Protein AF-A0A0F9QM91-F1 (afdb_monomer_lite)

Organism: NCBI:txid412755

Secondary structure (DSSP, 8-state):
-EEEEEEEEEETTEEEEEEE-TTS-EEEEEEEGGGSTTS-TT-EEEEEHHHHHTSEE-S--HHHHH-TT----HHHHHHHHHHTT--SHHHHHH-HHHHHHHHHHHHHHHHHHHHHHHHH--

Foldseek 3Di:
DWFKWAFADDDDQWTWIWGADPVRDIFIWIFGCVQVVPDDHGDIDIGDPVRRVPTDGDDDPVCVQLDVPPDDDPVLLQVLCVVLVHDDPVSCVVCVVSSVVSVVVSCVSVVVSVVVVVVVPD

pLDDT: mean 91.79, std 7.78, range [46.12, 98.25]

Radius of gyration: 20.39 Å; chains: 1; bounding box: 38×35×52 Å

Structure (mmCIF, N/CA/C/O backbone):
data_AF-A0A0F9QM91-F1
#
_entry.id   AF-A0A0F9QM91-F1
#
loop_
_atom_site.group_PDB
_atom_site.id
_atom_site.type_symbol
_atom_site.label_atom_id
_atom_site.label_alt_id
_atom_site.label_comp_id
_atom_site.label_asym_id
_atom_site.label_entity_id
_atom_site.label_seq_id
_atom_site.pdbx_PDB_ins_code
_atom_site.Cartn_x
_atom_site.Cartn_y
_atom_site.Cartn_z
_atom_site.occupancy
_atom_site.B_iso_or_equiv
_atom_site.auth_seq_id
_atom_site.auth_comp_id
_atom_site.auth_asym_id
_atom_site.auth_atom_id
_atom_site.pdbx_PDB_model_num
ATOM 1 N N . MET A 1 1 ? -0.353 13.175 19.615 1.00 91.38 1 MET A N 1
ATOM 2 C CA . MET A 1 1 ? -0.675 13.671 18.260 1.00 91.38 1 MET A CA 1
ATOM 3 C C . MET A 1 1 ? -2.033 13.124 17.830 1.00 91.38 1 MET A C 1
ATOM 5 O O . MET A 1 1 ? -2.415 12.069 18.335 1.00 91.38 1 MET A O 1
ATOM 9 N N . LEU A 1 2 ? -2.775 13.844 16.983 1.00 95.62 2 LEU A N 1
ATOM 10 C CA . LEU A 1 2 ? -3.988 13.334 16.330 1.00 95.62 2 LEU A CA 1
ATOM 11 C C . LEU A 1 2 ? -3.634 12.897 14.906 1.00 95.62 2 LEU A C 1
ATOM 13 O O . LEU A 1 2 ? -2.880 13.596 14.237 1.00 95.62 2 LEU A O 1
ATOM 17 N N . ILE A 1 3 ? -4.163 11.757 14.478 1.00 96.81 3 ILE A N 1
ATOM 18 C CA . ILE A 1 3 ? -3.921 11.136 13.174 1.00 96.81 3 ILE A CA 1
ATOM 19 C C . ILE A 1 3 ? -5.278 10.909 12.512 1.00 96.81 3 ILE A C 1
ATOM 21 O O . ILE A 1 3 ? -6.209 10.415 13.153 1.00 96.81 3 ILE A O 1
ATOM 25 N N . GLU A 1 4 ? -5.398 11.290 11.243 1.00 97.44 4 GLU A N 1
ATOM 26 C CA . GLU A 1 4 ? -6.586 10.995 10.448 1.00 97.44 4 GLU A CA 1
ATOM 27 C C . GLU A 1 4 ? -6.599 9.515 10.056 1.00 97.44 4 GLU A C 1
ATOM 29 O O . GLU A 1 4 ? -5.668 9.011 9.428 1.00 97.44 4 GLU A O 1
ATOM 34 N N . VAL A 1 5 ? -7.670 8.821 10.433 1.00 97.81 5 VAL A N 1
ATOM 35 C CA . VAL A 1 5 ? -7.934 7.432 10.060 1.00 97.81 5 VAL A CA 1
ATOM 36 C C . VAL A 1 5 ? -9.163 7.348 9.176 1.00 97.81 5 VAL A C 1
ATOM 38 O O . VAL A 1 5 ? -10.102 8.117 9.357 1.00 97.81 5 VAL A O 1
ATOM 41 N N . LYS A 1 6 ? -9.198 6.365 8.279 1.00 98.25 6 LYS A N 1
ATOM 42 C CA . LYS A 1 6 ? -10.377 5.960 7.511 1.00 98.25 6 LYS A CA 1
ATOM 43 C C . LYS A 1 6 ? -10.930 4.648 8.055 1.00 98.25 6 LYS A C 1
ATOM 45 O O . LYS A 1 6 ? -10.176 3.689 8.219 1.00 98.25 6 LYS A O 1
ATOM 50 N N . LEU A 1 7 ? -12.238 4.582 8.293 1.00 98.25 7 LEU A N 1
ATOM 51 C CA . LEU A 1 7 ? -12.909 3.353 8.723 1.00 98.25 7 LEU A CA 1
ATOM 52 C C . LEU A 1 7 ? -13.115 2.408 7.531 1.00 98.25 7 LEU A C 1
ATOM 54 O O . LEU A 1 7 ? -13.771 2.773 6.556 1.00 98.25 7 LEU A O 1
ATOM 58 N N . LEU A 1 8 ? -12.567 1.193 7.605 1.00 97.62 8 LEU A N 1
ATOM 59 C CA . LEU A 1 8 ? -12.665 0.180 6.548 1.00 97.62 8 LEU A CA 1
ATOM 60 C C . LEU A 1 8 ? -13.796 -0.819 6.785 1.00 97.62 8 LEU A C 1
ATOM 62 O O . LEU A 1 8 ? -14.479 -1.203 5.840 1.00 97.62 8 LEU A O 1
ATOM 66 N N . SER A 1 9 ? -13.991 -1.252 8.027 1.00 97.62 9 SER A N 1
ATOM 67 C CA . SER A 1 9 ? -15.074 -2.162 8.399 1.00 97.62 9 SER A CA 1
ATOM 68 C C . SER A 1 9 ? -15.275 -2.186 9.912 1.00 97.62 9 SER A C 1
ATOM 70 O O . SER A 1 9 ? -14.422 -1.746 10.687 1.00 97.62 9 SER A O 1
ATOM 72 N N . VAL A 1 10 ? -16.424 -2.706 10.338 1.00 96.94 10 VAL A N 1
ATOM 73 C CA . VAL A 1 10 ? -16.776 -2.901 11.746 1.00 96.94 10 VAL A CA 1
ATOM 74 C C . VAL A 1 10 ? -17.261 -4.331 11.930 1.00 96.94 10 VAL A C 1
ATOM 76 O O . VAL A 1 10 ? -18.105 -4.802 11.169 1.00 96.94 10 VAL A O 1
ATOM 79 N N . GLN A 1 11 ? -16.764 -5.006 12.965 1.00 95.88 11 GLN A N 1
ATOM 80 C CA . GLN A 1 11 ? -17.217 -6.336 13.356 1.00 95.88 11 GLN A CA 1
ATOM 81 C C . GLN A 1 11 ? -17.368 -6.399 14.879 1.00 95.88 11 GLN A C 1
ATOM 83 O O . GLN A 1 11 ? -16.393 -6.430 15.631 1.00 95.88 11 GLN A O 1
ATOM 88 N N . GLY 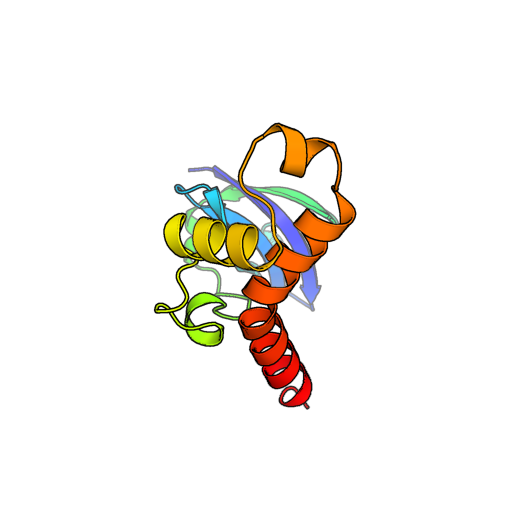A 1 12 ? -18.616 -6.393 15.352 1.00 95.19 12 GLY A N 1
ATOM 89 C CA . GLY A 1 12 ? -18.914 -6.344 16.784 1.00 95.19 12 GLY A CA 1
ATOM 90 C C . GLY A 1 12 ? -18.365 -5.070 17.436 1.00 95.19 12 GLY A C 1
ATOM 91 O O . GLY A 1 12 ? -18.775 -3.969 17.089 1.00 95.19 12 GLY A O 1
ATOM 92 N N . GLN A 1 13 ? -17.448 -5.228 18.396 1.00 96.25 13 GLN A N 1
ATOM 93 C CA . GLN A 1 13 ? -16.809 -4.118 19.124 1.00 96.25 13 GLN A CA 1
ATOM 94 C C . GLN A 1 13 ? -15.458 -3.685 18.530 1.00 96.25 13 GLN A C 1
ATOM 96 O O . GLN A 1 13 ? -14.789 -2.807 19.084 1.00 96.25 13 GLN A O 1
ATOM 101 N N . ALA A 1 14 ? -15.054 -4.292 17.415 1.00 97.38 14 ALA A N 1
ATOM 102 C CA . ALA A 1 14 ? -13.823 -3.985 16.708 1.00 97.38 14 ALA A CA 1
ATOM 103 C C . ALA A 1 14 ? -14.112 -3.171 15.441 1.00 97.38 14 ALA A C 1
ATOM 105 O O . ALA A 1 14 ? -15.089 -3.415 14.731 1.00 97.38 14 ALA A O 1
ATOM 106 N N . ALA A 1 15 ? -13.233 -2.219 15.154 1.00 98.06 15 ALA A N 1
ATOM 107 C CA . ALA A 1 15 ? -13.220 -1.430 13.936 1.00 98.06 15 ALA A CA 1
ATOM 108 C C . ALA A 1 15 ? -11.852 -1.570 13.268 1.00 98.06 15 ALA A C 1
ATOM 110 O O . ALA A 1 15 ? -10.821 -1.398 13.921 1.00 98.06 15 ALA A O 1
ATOM 111 N N . ILE A 1 16 ? -11.849 -1.868 11.973 1.00 98.06 16 ILE A N 1
ATOM 112 C CA . ILE A 1 16 ? -10.637 -1.890 11.160 1.00 98.06 16 ILE A CA 1
ATOM 113 C C . ILE A 1 16 ? -10.481 -0.509 10.544 1.00 98.06 16 ILE A C 1
ATOM 115 O O . ILE A 1 16 ? -11.372 -0.027 9.844 1.00 98.06 16 ILE A O 1
ATOM 119 N N . VAL A 1 17 ? -9.344 0.125 10.795 1.00 98.06 17 VAL A N 1
ATOM 120 C CA . VAL A 1 17 ? -9.026 1.452 10.277 1.00 98.06 17 VAL A CA 1
ATOM 121 C C . VAL A 1 17 ? -7.734 1.429 9.476 1.00 98.06 17 VAL A C 1
ATOM 123 O O . VAL A 1 17 ? -6.857 0.603 9.721 1.00 98.06 17 VAL A O 1
AT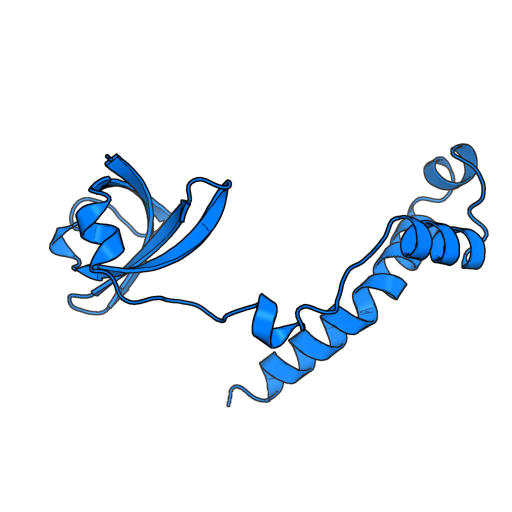OM 126 N N . THR A 1 18 ? -7.604 2.371 8.547 1.00 97.69 18 THR A N 1
ATOM 127 C CA . THR A 1 18 ? -6.344 2.650 7.855 1.00 97.69 18 THR A CA 1
ATOM 128 C C . THR A 1 18 ? -5.933 4.104 8.018 1.00 97.69 18 THR A C 1
ATOM 130 O O . THR A 1 18 ? -6.786 4.982 8.140 1.00 97.69 18 THR A O 1
ATOM 133 N N . PHE A 1 19 ? -4.633 4.362 8.046 1.00 96.88 19 PHE A N 1
ATOM 134 C CA . PHE A 1 19 ? -4.044 5.696 8.153 1.00 96.88 19 PHE A CA 1
ATOM 135 C C . PHE A 1 19 ? -2.665 5.703 7.506 1.00 96.88 19 PHE A C 1
ATOM 137 O O . PHE A 1 19 ? -2.122 4.645 7.198 1.00 96.88 19 PHE A O 1
ATOM 144 N N . ARG A 1 20 ? -2.106 6.897 7.308 1.00 95.31 20 ARG A N 1
ATOM 145 C CA . ARG A 1 20 ? -0.710 7.063 6.905 1.00 95.31 20 ARG A CA 1
ATOM 146 C C . ARG A 1 20 ? 0.165 7.244 8.137 1.00 95.31 20 ARG A C 1
ATOM 148 O O . ARG A 1 20 ? -0.195 8.023 9.021 1.00 95.31 20 ARG A O 1
ATOM 155 N N . ASP A 1 21 ? 1.287 6.546 8.189 1.00 90.62 21 ASP A N 1
ATOM 156 C CA . ASP A 1 21 ? 2.321 6.810 9.186 1.00 90.62 21 ASP A CA 1
ATOM 157 C C . ASP A 1 21 ? 3.121 8.087 8.859 1.00 90.62 21 ASP A C 1
ATOM 159 O O . ASP A 1 21 ? 2.788 8.846 7.943 1.00 90.62 21 ASP A O 1
ATOM 163 N N . GLY A 1 22 ? 4.166 8.352 9.649 1.00 87.25 22 GLY A N 1
ATOM 164 C CA . GLY A 1 22 ? 5.033 9.519 9.472 1.00 87.25 22 GLY A CA 1
ATOM 165 C C . GLY A 1 22 ? 5.813 9.535 8.153 1.00 87.25 22 GLY A C 1
ATOM 166 O O . GLY A 1 22 ? 6.276 10.599 7.751 1.00 87.25 22 GLY A O 1
ATOM 167 N N . GLU A 1 23 ? 5.921 8.394 7.469 1.00 88.88 23 GLU A N 1
ATOM 168 C CA . GLU A 1 23 ? 6.600 8.240 6.177 1.00 88.88 23 GLU A CA 1
ATOM 169 C C . GLU A 1 23 ? 5.607 8.255 5.002 1.00 88.88 23 GLU A C 1
ATOM 171 O O . GLU A 1 23 ? 5.993 8.249 3.834 1.00 88.88 23 GLU A O 1
ATOM 176 N N . GLY A 1 24 ? 4.306 8.343 5.297 1.00 88.50 24 GLY A N 1
ATOM 177 C CA . GLY A 1 24 ? 3.243 8.380 4.303 1.00 88.50 24 GLY A CA 1
ATOM 178 C C . GLY A 1 24 ? 2.780 7.002 3.829 1.00 88.50 24 GLY A C 1
ATOM 179 O O . GLY A 1 24 ? 1.922 6.954 2.934 1.00 88.50 24 GLY A O 1
ATOM 180 N N . ILE A 1 25 ? 3.297 5.921 4.426 1.00 88.38 25 ILE A N 1
ATOM 181 C CA . ILE A 1 25 ? 2.931 4.533 4.132 1.00 88.38 25 ILE A CA 1
ATOM 182 C C . ILE A 1 25 ? 1.591 4.224 4.800 1.00 88.38 25 ILE A C 1
ATOM 184 O O . ILE A 1 25 ? 1.313 4.645 5.925 1.00 88.38 25 ILE A O 1
ATOM 188 N N . PHE A 1 26 ? 0.718 3.519 4.080 1.00 92.75 26 PHE A N 1
ATOM 189 C CA . PHE A 1 26 ? -0.577 3.122 4.618 1.00 92.75 26 PHE A CA 1
ATOM 190 C C . PHE A 1 26 ? -0.439 1.933 5.563 1.00 92.75 26 PHE A C 1
ATOM 192 O O . PHE A 1 26 ? 0.058 0.879 5.184 1.00 92.75 26 PHE A O 1
ATOM 199 N N . GLN A 1 27 ? -0.980 2.097 6.763 1.00 94.50 27 GLN A N 1
ATOM 200 C CA . GLN A 1 27 ? -1.035 1.086 7.807 1.00 94.50 27 GLN A CA 1
ATOM 201 C C . GLN A 1 27 ? -2.488 0.684 8.071 1.00 94.50 27 GLN A C 1
ATOM 203 O O . GLN A 1 27 ? -3.410 1.490 7.895 1.00 94.50 27 GLN A O 1
ATOM 208 N N . GLY A 1 28 ? -2.699 -0.558 8.508 1.00 96.12 28 GLY A N 1
ATOM 209 C CA . GLY A 1 28 ? -3.990 -1.079 8.960 1.00 96.12 28 GLY A CA 1
ATOM 210 C C . GLY A 1 28 ? -3.950 -1.444 10.443 1.00 96.12 28 GLY A C 1
ATOM 211 O O . GLY A 1 28 ? -3.013 -2.094 10.905 1.00 96.12 28 GLY A O 1
ATOM 212 N N . ARG A 1 29 ? -4.965 -1.037 11.214 1.00 97.75 29 ARG A N 1
ATOM 213 C CA . ARG A 1 29 ? -5.094 -1.397 12.637 1.00 97.75 29 ARG A CA 1
ATOM 214 C C . ARG A 1 29 ? -6.524 -1.787 12.988 1.00 97.75 29 ARG A C 1
ATOM 216 O O . ARG A 1 29 ? -7.478 -1.168 12.523 1.00 97.75 29 ARG A O 1
ATOM 223 N N . ILE A 1 30 ? -6.665 -2.764 13.875 1.00 98.06 30 ILE A N 1
ATOM 224 C CA . ILE A 1 30 ? -7.905 -3.076 14.581 1.00 98.06 30 ILE A CA 1
ATOM 225 C C . ILE A 1 30 ? -7.919 -2.281 15.886 1.00 98.06 30 ILE A C 1
ATOM 227 O O . ILE A 1 30 ? -7.034 -2.432 16.730 1.00 98.06 30 ILE A O 1
ATOM 231 N N . ILE A 1 31 ? -8.933 -1.440 16.064 1.00 97.88 31 ILE A N 1
ATOM 232 C CA . ILE A 1 31 ? -9.150 -0.635 17.271 1.00 97.88 31 ILE A CA 1
ATOM 233 C C . ILE A 1 31 ? -10.563 -0.854 17.820 1.00 97.88 31 ILE A C 1
ATOM 235 O O . ILE A 1 31 ? -11.424 -1.444 17.170 1.00 97.88 31 ILE A O 1
ATOM 239 N N . SER A 1 32 ? -10.832 -0.363 19.030 1.00 97.50 32 SER A N 1
ATOM 240 C CA . SER A 1 32 ? -12.189 -0.386 19.591 1.00 97.50 32 SER A CA 1
ATOM 241 C C . SER A 1 32 ? -13.137 0.517 18.795 1.00 97.50 32 SER A C 1
ATOM 243 O O . SER A 1 32 ? -12.812 1.680 18.538 1.00 97.50 32 SER A O 1
ATOM 245 N N . ILE A 1 33 ? -14.343 0.021 18.493 1.00 96.62 33 ILE A N 1
ATOM 246 C CA . ILE A 1 33 ? -15.389 0.771 17.780 1.00 96.62 33 ILE A CA 1
ATOM 247 C C . ILE A 1 33 ? -15.717 2.110 18.450 1.00 96.62 33 ILE A C 1
ATOM 249 O O . ILE A 1 33 ? -15.936 3.099 17.764 1.00 96.62 33 ILE A O 1
ATOM 253 N N . ASN A 1 34 ? -15.647 2.198 19.782 1.00 97.19 34 ASN A N 1
ATOM 254 C CA . ASN A 1 34 ? -15.946 3.424 20.532 1.00 97.19 34 ASN A CA 1
ATOM 255 C C . ASN A 1 34 ? -15.029 4.604 20.167 1.00 97.19 34 ASN A C 1
ATOM 257 O O . ASN A 1 34 ? -15.332 5.751 20.486 1.00 97.19 34 ASN A O 1
ATOM 261 N N . LYS A 1 35 ? -13.896 4.346 19.506 1.00 97.50 35 LYS A N 1
ATOM 262 C CA . LYS A 1 35 ? -12.982 5.385 19.018 1.00 97.50 35 LYS A CA 1
ATOM 263 C C . LYS A 1 35 ? -13.484 6.050 17.732 1.00 97.50 35 LYS A C 1
ATOM 265 O O . LYS A 1 35 ? -13.120 7.194 17.465 1.00 97.50 35 LYS A O 1
ATOM 270 N N . VAL A 1 36 ? -14.355 5.369 16.991 1.00 96.81 36 VAL A N 1
ATOM 271 C CA . VAL A 1 36 ? -14.851 5.741 15.655 1.00 96.81 36 VAL A CA 1
ATOM 272 C C . VAL A 1 36 ? -16.370 5.543 15.504 1.00 96.81 36 VAL A C 1
ATOM 274 O O . VAL A 1 36 ? -16.872 5.450 14.393 1.00 96.81 36 VAL A O 1
ATOM 277 N N . ALA A 1 37 ? -17.117 5.459 16.609 1.00 92.94 37 ALA A N 1
ATOM 278 C CA . ALA A 1 37 ? -18.540 5.086 16.610 1.00 92.94 37 ALA A CA 1
ATOM 279 C C . ALA A 1 37 ? -19.480 6.111 15.939 1.00 92.94 37 ALA A C 1
ATOM 281 O O . ALA A 1 37 ? -20.643 5.818 15.683 1.00 92.94 37 ALA A O 1
ATOM 282 N N . ASP A 1 38 ? -18.983 7.316 15.689 1.00 96.00 38 ASP A N 1
ATOM 283 C CA . ASP A 1 38 ? -19.653 8.460 15.070 1.00 96.00 38 ASP A CA 1
ATOM 284 C C . ASP A 1 38 ? -19.430 8.562 13.555 1.00 96.00 38 ASP A C 1
ATOM 286 O O . ASP A 1 38 ? -20.024 9.434 12.926 1.00 96.00 38 ASP A O 1
ATOM 290 N N . ILE A 1 39 ? -18.606 7.686 12.971 1.00 96.88 39 ILE A N 1
ATOM 291 C CA . ILE A 1 39 ? -18.343 7.655 11.529 1.00 96.88 39 ILE A CA 1
ATOM 292 C C . ILE A 1 39 ? -18.768 6.326 10.903 1.00 96.88 39 ILE A C 1
ATOM 294 O O . ILE A 1 39 ? -18.841 5.283 11.556 1.00 96.88 39 ILE A O 1
ATOM 298 N N . ARG A 1 40 ? -19.057 6.360 9.604 1.00 96.75 40 ARG A N 1
ATOM 299 C CA . ARG A 1 40 ? -19.443 5.198 8.796 1.00 96.75 40 ARG A CA 1
ATOM 300 C C . ARG A 1 40 ? -18.247 4.624 8.045 1.00 96.75 40 ARG A C 1
ATOM 302 O O . ARG A 1 40 ? -17.208 5.256 7.884 1.00 96.75 40 ARG A O 1
ATOM 309 N N . THR A 1 41 ? -18.398 3.392 7.558 1.00 96.81 41 THR A N 1
ATOM 310 C CA . THR A 1 41 ? -17.398 2.784 6.670 1.00 96.81 41 THR A CA 1
ATOM 311 C C . THR A 1 41 ? -17.166 3.676 5.449 1.00 96.81 41 THR A C 1
ATOM 313 O O . THR A 1 41 ? -18.118 4.095 4.795 1.00 96.81 41 THR A O 1
ATOM 316 N N . GLY A 1 42 ? -15.900 3.961 5.154 1.00 96.50 42 GLY A N 1
ATOM 317 C CA . GLY A 1 42 ? -15.468 4.870 4.095 1.00 96.50 42 GLY A CA 1
ATOM 318 C C . GLY A 1 42 ? -15.180 6.301 4.559 1.00 96.50 42 GLY A C 1
ATOM 319 O O . GLY A 1 42 ? -14.455 7.002 3.854 1.00 96.50 42 GLY A O 1
ATOM 320 N N . GLU A 1 43 ? -15.676 6.717 5.724 1.00 98.06 43 GLU A N 1
ATOM 321 C CA . GLU A 1 43 ? -15.453 8.056 6.282 1.00 98.06 43 GLU A CA 1
ATOM 322 C C . GLU A 1 43 ? -14.153 8.132 7.094 1.00 98.06 43 GLU A C 1
ATOM 324 O O . GLU A 1 43 ? -13.571 7.105 7.472 1.00 98.06 43 GLU A O 1
ATOM 329 N N . THR A 1 44 ? -13.693 9.361 7.349 1.00 97.62 44 THR A N 1
ATOM 330 C CA . THR A 1 44 ? -12.475 9.637 8.116 1.00 97.62 44 THR A CA 1
ATOM 331 C C . THR A 1 44 ? -12.755 10.297 9.463 1.00 97.62 44 THR A C 1
ATOM 333 O O . THR A 1 44 ? -13.775 10.958 9.660 1.00 97.62 44 THR A O 1
ATOM 336 N N . LYS A 1 45 ? -11.841 10.105 10.420 1.00 97.50 45 LYS A N 1
ATOM 337 C CA . LYS A 1 45 ? -11.875 10.725 11.749 1.00 97.50 45 LYS A CA 1
ATOM 338 C C . LYS A 1 45 ? -10.469 10.949 12.289 1.00 97.50 45 LYS A C 1
ATOM 340 O O . LYS A 1 45 ? -9.571 10.150 12.055 1.00 97.50 45 LYS A O 1
ATOM 345 N N . LEU A 1 46 ? -10.296 11.994 13.093 1.00 97.88 46 LEU A N 1
ATOM 346 C CA . LEU A 1 46 ? -9.088 12.180 13.893 1.00 97.88 46 LEU A CA 1
ATOM 347 C C . LEU A 1 46 ? -9.125 11.304 15.151 1.00 97.88 46 LEU A C 1
ATOM 349 O O . LEU A 1 46 ? -10.010 11.445 15.998 1.00 97.88 46 LEU A O 1
ATOM 353 N N . VAL A 1 47 ? -8.127 10.440 15.309 1.00 97.06 47 VAL A N 1
ATOM 354 C CA . VAL A 1 47 ? -7.907 9.649 16.526 1.00 97.06 47 VAL A CA 1
ATOM 355 C C . VAL A 1 47 ? -6.548 9.967 17.130 1.00 97.06 47 VAL A C 1
ATOM 357 O O . VAL A 1 47 ? -5.624 10.403 16.452 1.00 97.06 47 VAL A O 1
ATOM 360 N N . SER A 1 48 ? -6.401 9.757 18.435 1.00 96.94 48 SER A N 1
ATOM 361 C CA . SER A 1 48 ? -5.099 9.919 19.082 1.00 96.94 48 SER A CA 1
ATOM 362 C C . SER A 1 48 ? -4.126 8.840 18.614 1.00 96.94 48 SER A C 1
ATOM 364 O O . SER A 1 48 ? -4.498 7.669 18.595 1.00 96.94 48 SER A O 1
ATOM 366 N N . ASP A 1 49 ? -2.867 9.206 18.427 1.00 95.56 49 ASP A N 1
ATOM 367 C CA . ASP A 1 49 ? -1.753 8.277 18.208 1.00 95.56 49 ASP A CA 1
ATOM 368 C C . ASP A 1 49 ? -1.712 7.131 19.243 1.00 95.56 49 ASP A C 1
ATOM 370 O O . ASP A 1 49 ? -1.641 5.959 18.891 1.00 95.56 49 ASP A O 1
ATOM 374 N N . LYS A 1 50 ? -1.969 7.439 20.523 1.00 96.31 50 LYS A N 1
ATOM 375 C CA . LYS A 1 50 ? -2.109 6.435 21.596 1.00 96.31 50 LYS A CA 1
ATOM 376 C C . LYS A 1 50 ? -3.165 5.355 21.310 1.00 96.31 50 LYS A C 1
ATOM 378 O O . LYS A 1 50 ? -3.040 4.233 21.774 1.00 96.31 50 LYS A O 1
ATOM 383 N N . THR A 1 51 ? -4.240 5.699 20.602 1.00 96.31 51 THR A N 1
ATOM 384 C CA . THR A 1 51 ? -5.286 4.728 20.242 1.00 96.31 51 THR A CA 1
ATOM 385 C C . THR A 1 51 ? -4.763 3.756 19.188 1.00 96.31 51 THR A C 1
ATOM 387 O O . THR A 1 51 ? -5.033 2.561 19.282 1.00 96.31 51 THR A O 1
ATOM 390 N N . LEU A 1 52 ? -3.994 4.260 18.221 1.00 96.31 52 LEU A N 1
ATOM 391 C CA . LEU A 1 52 ? -3.401 3.458 17.155 1.00 96.31 52 LEU A CA 1
ATOM 392 C C . LEU A 1 52 ? -2.281 2.560 17.677 1.00 96.31 52 LEU A C 1
ATOM 394 O O . LEU A 1 52 ? -2.246 1.388 17.315 1.00 96.31 52 LEU A O 1
ATOM 398 N N . SER A 1 53 ? -1.445 3.058 18.593 1.00 94.44 53 SER A N 1
ATOM 399 C CA . SER A 1 53 ? -0.365 2.266 19.195 1.00 94.44 53 SER A CA 1
ATOM 400 C C . SER A 1 53 ? -0.860 1.114 20.075 1.00 94.44 53 SER A C 1
ATOM 402 O O . SER A 1 53 ? -0.152 0.130 20.255 1.00 94.44 53 SER A O 1
ATOM 404 N N . THR A 1 54 ? -2.087 1.204 20.599 1.00 95.00 54 THR A N 1
ATOM 405 C CA . THR A 1 54 ? -2.751 0.099 21.315 1.00 95.00 54 THR A CA 1
ATOM 406 C C . THR A 1 54 ? -3.560 -0.829 20.407 1.00 95.00 54 THR A C 1
ATOM 408 O O . THR A 1 54 ? -4.108 -1.820 20.886 1.00 95.00 54 THR A O 1
ATOM 411 N N . GLY A 1 55 ? -3.696 -0.488 19.123 1.00 95.00 55 GLY A N 1
ATOM 412 C CA . GLY A 1 55 ? -4.424 -1.288 18.146 1.00 95.00 55 GLY A CA 1
ATOM 413 C C . GLY A 1 55 ? -3.606 -2.476 17.648 1.00 95.00 55 GLY A C 1
ATOM 414 O O . GLY A 1 55 ? -2.382 -2.403 17.520 1.00 95.00 55 GLY A O 1
ATOM 415 N N . THR A 1 56 ? -4.291 -3.566 17.317 1.00 96.56 56 THR A N 1
ATOM 416 C CA . THR A 1 56 ? -3.666 -4.746 16.703 1.00 96.56 56 THR A CA 1
ATOM 417 C C . THR A 1 56 ? -3.407 -4.483 15.226 1.00 96.56 56 THR A C 1
ATOM 419 O O . THR A 1 56 ? -4.218 -3.836 14.571 1.00 96.56 56 THR A O 1
ATOM 422 N N . GLU A 1 57 ? -2.292 -4.965 14.688 1.00 94.94 57 GLU A N 1
ATOM 423 C CA . GLU A 1 57 ? -2.003 -4.874 13.251 1.00 94.94 57 GLU A CA 1
ATOM 424 C C . GLU A 1 57 ? -3.059 -5.609 12.432 1.00 94.94 57 GLU A C 1
ATOM 426 O O . GLU A 1 57 ? -3.556 -6.664 12.826 1.00 94.94 57 GLU A O 1
ATOM 431 N N . TYR A 1 58 ? -3.437 -5.009 11.307 1.00 94.50 58 TYR A N 1
ATOM 432 C CA . TYR A 1 58 ? -4.364 -5.594 10.354 1.00 94.50 58 TYR A CA 1
ATOM 433 C C . TYR A 1 58 ? -3.787 -5.504 8.950 1.00 94.50 58 TYR A C 1
ATOM 435 O O . TYR A 1 58 ? -3.445 -4.417 8.487 1.00 94.50 58 TYR A O 1
ATOM 443 N N . GLY A 1 59 ? -3.790 -6.633 8.252 1.00 90.50 59 GLY A N 1
ATOM 444 C CA . GLY A 1 59 ? -3.337 -6.732 6.874 1.00 90.50 59 GLY A CA 1
ATOM 445 C C . GLY A 1 59 ? -2.327 -7.853 6.694 1.00 90.50 59 GLY A C 1
ATOM 446 O O . GLY A 1 59 ? -1.955 -8.539 7.644 1.00 90.50 59 GLY A O 1
ATOM 447 N N . ILE A 1 60 ? -1.928 -8.040 5.443 1.00 86.75 60 ILE A N 1
ATOM 448 C CA . ILE A 1 60 ? -0.808 -8.898 5.075 1.00 86.75 60 ILE A CA 1
ATOM 449 C C . ILE A 1 60 ? 0.436 -8.017 5.070 1.00 86.75 60 ILE A C 1
ATOM 451 O O . ILE A 1 60 ? 0.392 -6.897 4.557 1.00 86.75 60 ILE A O 1
ATOM 455 N N . ASP A 1 61 ? 1.529 -8.533 5.616 1.00 84.75 61 ASP A N 1
ATOM 456 C CA . ASP A 1 61 ? 2.848 -7.961 5.391 1.00 84.75 61 ASP A CA 1
ATOM 457 C C . ASP A 1 61 ? 3.259 -8.235 3.936 1.00 84.75 61 ASP A C 1
ATOM 459 O O . ASP A 1 61 ? 3.696 -9.332 3.571 1.00 84.75 61 ASP A O 1
ATOM 463 N N . TRP A 1 62 ? 3.019 -7.242 3.079 1.00 84.38 62 TRP A N 1
ATOM 464 C CA . TRP A 1 62 ? 3.299 -7.332 1.650 1.00 84.38 62 TRP A CA 1
ATOM 465 C C . TRP A 1 62 ? 4.795 -7.413 1.351 1.00 84.38 62 TRP A C 1
ATOM 467 O O . TRP A 1 62 ? 5.158 -8.010 0.341 1.00 84.38 62 TRP A O 1
ATOM 477 N N . GLU A 1 63 ? 5.646 -6.844 2.205 1.00 83.25 63 GLU A N 1
ATOM 478 C CA . GLU A 1 63 ? 7.101 -6.851 2.026 1.00 83.25 63 GLU A CA 1
ATOM 479 C C . GLU A 1 63 ? 7.639 -8.261 2.256 1.00 83.25 63 GLU A C 1
ATOM 481 O O . GLU A 1 63 ? 8.321 -8.813 1.390 1.00 83.25 63 GLU A O 1
ATOM 486 N N . THR A 1 64 ? 7.201 -8.909 3.339 1.00 83.50 64 THR A N 1
ATOM 487 C CA . THR A 1 64 ? 7.495 -10.327 3.579 1.00 83.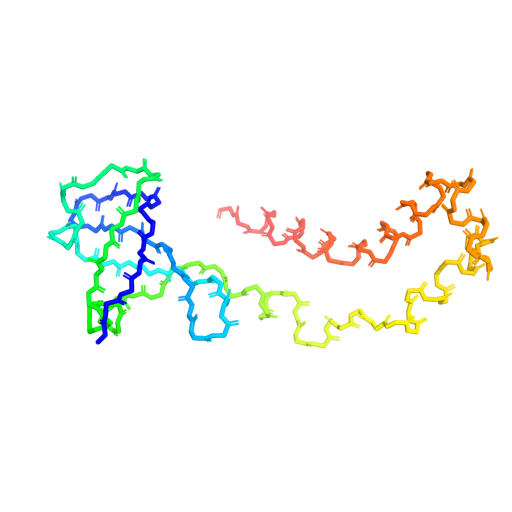50 64 THR A C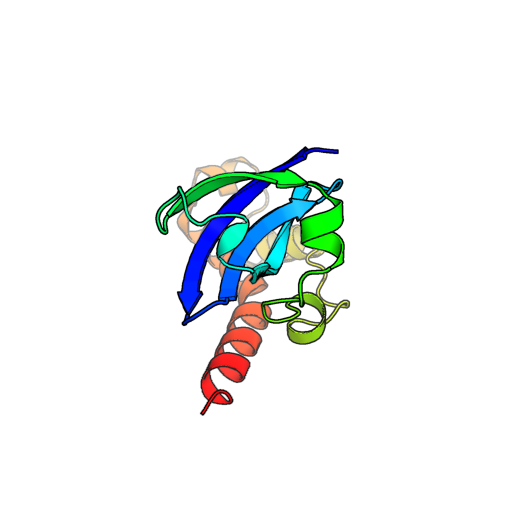A 1
ATOM 488 C C . THR A 1 64 ? 6.937 -11.218 2.462 1.00 83.50 64 THR A C 1
ATOM 490 O O . THR A 1 64 ? 7.609 -12.155 2.029 1.00 83.50 64 THR A O 1
ATOM 493 N N . LEU A 1 65 ? 5.721 -10.945 1.967 1.00 83.88 65 LEU A N 1
ATOM 494 C CA . LEU A 1 65 ? 5.096 -11.764 0.921 1.00 83.88 65 LEU A CA 1
ATOM 495 C C . LEU A 1 65 ? 5.820 -11.663 -0.430 1.00 83.88 65 LEU A C 1
ATOM 497 O O . LEU A 1 65 ? 6.001 -12.671 -1.111 1.00 83.88 65 LEU A O 1
ATOM 501 N N . LEU A 1 66 ? 6.171 -10.448 -0.851 1.00 83.38 66 LEU A N 1
ATOM 502 C CA . LEU A 1 66 ? 6.787 -10.190 -2.155 1.00 83.38 66 LEU A CA 1
ATOM 503 C C . LEU A 1 66 ? 8.310 -10.389 -2.137 1.00 83.38 66 LEU A C 1
ATOM 505 O O . LEU A 1 66 ? 8.916 -10.546 -3.201 1.00 83.38 66 LEU A O 1
ATOM 509 N N . GLY A 1 67 ? 8.895 -10.447 -0.940 1.00 79.44 67 GLY A N 1
ATOM 510 C CA . GLY A 1 67 ? 10.322 -10.543 -0.694 1.00 79.44 67 GLY A CA 1
ATOM 511 C C . GLY A 1 67 ? 10.980 -9.166 -0.706 1.00 79.44 67 GLY A C 1
ATOM 512 O O . GLY A 1 67 ? 10.868 -8.425 -1.682 1.00 79.44 67 GLY A O 1
ATOM 513 N N . GLU A 1 68 ? 11.734 -8.864 0.350 1.00 73.25 68 GLU A N 1
ATOM 514 C CA . GLU A 1 68 ? 12.504 -7.616 0.490 1.00 73.25 68 GLU A CA 1
ATOM 515 C C . GLU A 1 68 ? 13.530 -7.422 -0.644 1.00 73.25 68 GLU A C 1
ATOM 517 O O . GLU A 1 68 ? 13.867 -6.300 -1.014 1.00 73.25 68 GLU A O 1
ATOM 522 N N . ASP A 1 69 ? 13.975 -8.522 -1.260 1.00 72.31 69 ASP A N 1
ATOM 523 C CA . ASP A 1 69 ? 14.918 -8.518 -2.382 1.00 72.31 69 ASP A CA 1
ATOM 524 C C . ASP A 1 69 ? 14.280 -8.114 -3.723 1.00 72.31 69 ASP A C 1
ATOM 526 O O . ASP A 1 69 ? 14.980 -7.960 -4.732 1.00 72.31 69 ASP A O 1
ATOM 530 N N . TYR A 1 70 ? 12.951 -7.978 -3.789 1.00 75.62 70 TYR A N 1
ATOM 531 C CA . TYR A 1 70 ? 12.277 -7.560 -5.012 1.00 75.62 70 TYR A CA 1
ATOM 532 C C . TYR A 1 70 ? 12.326 -6.035 -5.170 1.00 75.62 70 TYR A C 1
ATOM 534 O O . TYR A 1 70 ? 11.375 -5.313 -4.878 1.00 75.62 70 TYR A O 1
ATOM 542 N N . VAL A 1 71 ? 13.448 -5.542 -5.694 1.00 81.12 71 VAL A N 1
ATOM 543 C CA . VAL A 1 71 ? 13.639 -4.125 -6.022 1.00 81.12 71 VAL A CA 1
ATOM 544 C C . VAL A 1 71 ? 13.675 -3.958 -7.536 1.00 81.12 71 VAL A C 1
ATOM 546 O O . VAL A 1 71 ? 14.594 -4.432 -8.197 1.00 81.12 71 VAL A O 1
ATOM 549 N N . LEU A 1 72 ? 12.685 -3.254 -8.092 1.00 85.75 72 LEU A N 1
ATOM 550 C CA . LEU A 1 72 ? 12.721 -2.849 -9.495 1.00 85.75 72 LEU A CA 1
ATOM 551 C C . LEU A 1 72 ? 13.606 -1.608 -9.639 1.00 85.75 72 LEU A C 1
ATOM 553 O O . LEU A 1 72 ? 13.225 -0.515 -9.216 1.00 85.75 72 LEU A O 1
ATOM 557 N N . THR A 1 73 ? 14.784 -1.756 -10.239 1.00 90.06 73 THR A N 1
ATOM 558 C CA . THR A 1 73 ? 15.720 -0.641 -10.413 1.00 90.06 73 THR A CA 1
ATOM 559 C C . THR A 1 73 ? 15.504 0.079 -11.752 1.00 90.06 73 THR A C 1
ATOM 561 O O . THR A 1 73 ? 14.987 -0.504 -12.711 1.00 90.06 73 THR A O 1
ATOM 564 N N . PRO A 1 74 ? 15.957 1.341 -11.896 1.00 93.00 74 PRO A N 1
ATOM 565 C CA . PRO A 1 74 ? 15.964 2.020 -13.194 1.00 93.00 74 PRO A CA 1
ATOM 566 C C . PRO A 1 74 ? 16.747 1.265 -14.279 1.00 93.00 74 PRO A C 1
ATOM 568 O O . PRO A 1 74 ? 16.432 1.389 -15.463 1.00 93.00 74 PRO A O 1
ATOM 571 N N . ALA A 1 75 ? 17.760 0.482 -13.890 1.00 93.38 75 ALA A N 1
ATOM 572 C CA . ALA A 1 75 ? 18.530 -0.337 -14.818 1.00 93.38 75 ALA A CA 1
ATOM 573 C C . ALA A 1 75 ? 17.683 -1.483 -15.391 1.00 93.38 75 ALA A C 1
ATOM 575 O O . ALA A 1 75 ? 17.715 -1.692 -16.605 1.00 93.38 75 ALA A O 1
ATOM 576 N N . ASP A 1 76 ? 16.874 -2.143 -14.557 1.00 91.38 76 ASP A N 1
ATOM 577 C CA . ASP A 1 76 ? 15.954 -3.208 -14.984 1.00 91.38 76 ASP A CA 1
ATOM 578 C C . ASP A 1 76 ? 14.907 -2.665 -15.959 1.00 91.38 76 ASP A C 1
ATOM 580 O O . ASP A 1 76 ? 14.677 -3.236 -17.027 1.00 91.38 76 ASP A O 1
ATOM 584 N N . ILE A 1 77 ? 14.338 -1.496 -15.639 1.00 93.19 77 ILE A N 1
ATOM 585 C CA . ILE A 1 77 ? 13.389 -0.796 -16.514 1.00 93.19 77 ILE A CA 1
ATOM 586 C C . ILE A 1 77 ? 14.049 -0.472 -17.857 1.00 93.19 77 ILE A C 1
ATOM 588 O O . ILE A 1 77 ? 13.507 -0.791 -18.914 1.00 93.19 77 ILE A O 1
ATOM 592 N N . GLY A 1 78 ? 15.240 0.131 -17.837 1.00 94.50 78 GLY A N 1
ATOM 593 C CA . GLY A 1 78 ? 15.961 0.495 -19.054 1.00 94.50 78 GLY A CA 1
ATOM 594 C C . GLY A 1 78 ? 16.350 -0.712 -19.912 1.00 94.50 78 GLY A C 1
ATOM 595 O O . GLY A 1 78 ? 16.297 -0.633 -21.139 1.00 94.50 78 GLY A O 1
ATOM 596 N N . GLN A 1 79 ? 16.734 -1.832 -19.295 1.00 95.25 79 GLN A N 1
ATOM 597 C CA . GLN A 1 79 ? 17.043 -3.069 -20.011 1.00 95.25 79 GLN A CA 1
ATOM 598 C C . GLN A 1 79 ? 15.800 -3.635 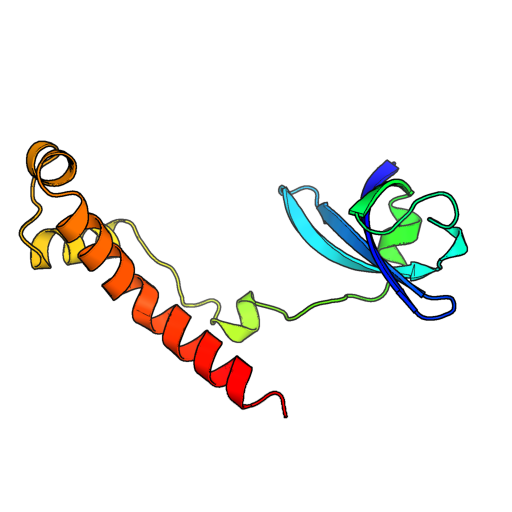-20.697 1.00 95.25 79 GLN A C 1
ATOM 600 O O . GLN A 1 79 ? 15.870 -4.008 -21.871 1.00 95.25 79 GLN A O 1
ATOM 605 N N . GLU A 1 80 ? 14.670 -3.667 -19.997 1.00 95.44 80 GLU A N 1
ATOM 606 C CA . GLU A 1 80 ? 13.446 -4.223 -20.555 1.00 95.44 80 GLU A CA 1
ATOM 607 C C . GLU A 1 80 ? 12.877 -3.347 -21.673 1.00 95.44 80 GLU A C 1
ATOM 609 O O . GLU A 1 80 ? 12.525 -3.865 -22.730 1.00 95.44 80 GLU A O 1
ATOM 614 N N . LEU A 1 81 ? 12.871 -2.021 -21.511 1.00 95.69 81 LEU A N 1
ATOM 615 C CA . LEU A 1 81 ? 12.462 -1.103 -22.578 1.00 95.69 81 LEU A CA 1
ATOM 616 C C . LEU A 1 81 ? 13.275 -1.345 -23.862 1.00 95.69 81 LEU A C 1
ATOM 618 O O . LEU A 1 81 ? 12.697 -1.519 -24.938 1.00 95.69 81 LEU A O 1
ATOM 622 N N . ARG A 1 82 ? 14.604 -1.476 -23.749 1.00 96.75 82 ARG A N 1
ATOM 623 C CA . ARG A 1 82 ? 15.476 -1.785 -24.897 1.00 96.75 82 ARG A CA 1
ATOM 624 C C . ARG A 1 82 ? 15.188 -3.155 -25.504 1.00 96.75 82 ARG A C 1
ATOM 626 O O . ARG A 1 82 ? 15.237 -3.292 -26.725 1.00 96.75 82 ARG A O 1
ATOM 633 N N . ARG A 1 83 ? 14.860 -4.164 -24.686 1.00 96.44 83 ARG A N 1
ATOM 634 C CA . ARG A 1 83 ? 14.480 -5.510 -25.154 1.00 96.44 83 ARG A CA 1
ATOM 635 C C . ARG A 1 83 ? 13.230 -5.481 -26.037 1.00 96.44 83 ARG A C 1
ATOM 637 O O . ARG A 1 83 ? 13.123 -6.290 -26.953 1.00 96.44 83 ARG A O 1
ATOM 644 N N . HIS A 1 84 ? 12.327 -4.531 -25.793 1.00 95.44 84 HIS A N 1
ATOM 645 C CA . HIS A 1 84 ? 11.125 -4.281 -26.599 1.00 95.44 84 HIS A CA 1
ATOM 646 C C . HIS A 1 84 ? 11.335 -3.238 -27.710 1.00 95.44 84 HIS A C 1
ATOM 648 O O . HIS A 1 84 ? 10.377 -2.826 -28.358 1.00 95.44 84 HIS A O 1
ATOM 654 N N . GLY A 1 85 ? 12.580 -2.827 -27.965 1.00 96.69 85 GLY A N 1
ATOM 655 C CA . GLY A 1 85 ? 12.925 -1.907 -29.049 1.00 96.69 85 GLY A CA 1
ATOM 656 C C . GLY A 1 85 ? 12.718 -0.424 -28.732 1.00 96.69 85 GLY A C 1
ATOM 657 O O . GLY A 1 85 ? 12.754 0.386 -29.651 1.00 96.69 85 GLY A O 1
ATOM 658 N N . LEU A 1 86 ? 12.529 -0.053 -27.463 1.00 97.38 86 LEU A N 1
ATOM 659 C CA . LEU A 1 86 ? 12.351 1.333 -27.028 1.00 97.38 86 LEU A CA 1
ATOM 660 C C . LEU A 1 86 ? 13.700 1.904 -26.563 1.00 97.38 86 LEU A C 1
ATOM 662 O O . LEU A 1 86 ? 14.233 1.492 -25.529 1.00 97.38 86 LEU A O 1
ATOM 666 N N . TRP A 1 87 ? 14.265 2.846 -27.321 1.00 97.12 87 TRP A N 1
ATOM 667 C CA . TRP A 1 87 ? 15.597 3.412 -27.060 1.00 97.12 87 TRP A CA 1
ATOM 668 C C . TRP A 1 87 ? 15.562 4.899 -26.723 1.00 97.12 87 TRP A C 1
ATOM 670 O O . TRP A 1 87 ? 16.461 5.404 -26.048 1.00 97.12 87 TRP A O 1
ATOM 680 N N . THR A 1 88 ? 14.538 5.598 -27.197 1.00 97.12 88 THR A N 1
ATOM 681 C CA . THR A 1 88 ? 14.428 7.052 -27.143 1.00 97.12 88 THR A CA 1
ATOM 682 C C . THR A 1 88 ? 13.119 7.495 -26.498 1.00 97.12 88 THR A C 1
ATOM 684 O O . THR A 1 88 ? 12.170 6.726 -26.344 1.00 97.12 88 THR A O 1
ATOM 687 N N . TYR A 1 89 ? 13.043 8.780 -26.151 1.00 95.44 89 TYR A N 1
ATOM 688 C CA . TYR A 1 89 ? 11.788 9.393 -25.713 1.00 95.44 89 TYR A CA 1
AT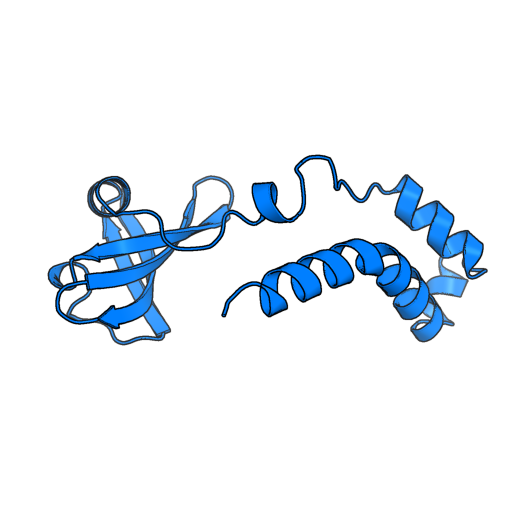OM 689 C C . TYR A 1 89 ? 10.713 9.394 -26.807 1.00 95.44 89 TYR A C 1
ATOM 691 O O . TYR A 1 89 ? 9.527 9.308 -26.498 1.00 95.44 89 TYR A O 1
ATOM 699 N N . GLU A 1 90 ? 11.107 9.478 -28.078 1.00 97.62 90 GLU A N 1
ATOM 700 C CA . GLU A 1 90 ? 10.169 9.411 -29.197 1.00 97.62 90 GLU A CA 1
ATOM 701 C C . GLU A 1 90 ? 9.509 8.030 -29.288 1.00 97.62 90 GLU A C 1
ATOM 703 O O . GLU A 1 90 ? 8.295 7.954 -29.486 1.00 97.62 90 GLU A O 1
ATOM 708 N N . ASP A 1 91 ? 10.265 6.953 -29.039 1.00 96.06 91 ASP A N 1
ATOM 709 C CA . ASP A 1 91 ? 9.731 5.586 -29.006 1.00 96.06 91 ASP A CA 1
ATOM 710 C C . ASP A 1 91 ? 8.673 5.418 -27.910 1.00 96.06 91 ASP A C 1
ATOM 712 O O . ASP A 1 91 ? 7.623 4.820 -28.157 1.00 96.06 91 ASP A O 1
ATOM 716 N N . LEU A 1 92 ? 8.929 5.983 -26.719 1.00 93.81 92 LEU A N 1
ATOM 717 C CA . LEU A 1 92 ? 7.992 5.960 -25.590 1.00 93.81 92 LEU A CA 1
ATOM 718 C C . LEU A 1 92 ? 6.664 6.641 -25.943 1.00 93.81 92 LEU A C 1
ATOM 720 O O . LEU A 1 92 ? 5.597 6.125 -25.615 1.00 93.81 92 LEU A O 1
ATOM 724 N N . ASN A 1 93 ? 6.732 7.785 -26.627 1.00 95.00 93 ASN A N 1
ATOM 725 C CA . ASN A 1 93 ? 5.553 8.565 -27.002 1.00 95.00 93 ASN A CA 1
ATOM 726 C C . ASN A 1 93 ? 4.784 7.938 -28.170 1.00 95.00 93 ASN A C 1
ATOM 728 O O . ASN A 1 93 ? 3.555 7.980 -28.198 1.00 95.00 93 ASN A O 1
ATOM 732 N N . SER A 1 94 ? 5.503 7.358 -29.130 1.00 95.94 94 SER A N 1
ATOM 733 C CA . SER A 1 94 ? 4.917 6.841 -30.368 1.00 95.94 94 SER A CA 1
ATOM 734 C C . SER A 1 94 ? 4.336 5.435 -30.207 1.00 95.94 94 SER A C 1
ATOM 736 O O . SER A 1 94 ? 3.454 5.050 -30.972 1.00 95.94 94 SER A O 1
ATOM 738 N N . ASN A 1 95 ? 4.790 4.669 -29.205 1.00 95.12 95 ASN A N 1
ATOM 739 C CA . ASN A 1 95 ? 4.419 3.263 -29.019 1.00 95.12 95 ASN A CA 1
ATOM 740 C C . ASN A 1 95 ? 3.938 2.947 -27.586 1.00 95.12 95 ASN A C 1
ATOM 742 O O . ASN A 1 95 ? 4.478 2.037 -26.947 1.00 95.12 95 ASN A O 1
ATOM 746 N N . PRO A 1 96 ? 2.893 3.618 -27.061 1.00 94.00 96 PRO A N 1
ATOM 747 C CA . PRO A 1 96 ? 2.458 3.452 -25.669 1.00 94.00 96 PRO A CA 1
ATOM 748 C C . PRO A 1 96 ? 2.092 2.002 -25.313 1.00 94.00 96 PRO A C 1
ATOM 750 O O . PRO A 1 96 ? 2.386 1.538 -24.213 1.00 94.00 96 PRO A O 1
ATOM 753 N N . ASN A 1 97 ? 1.529 1.245 -26.260 1.00 96.19 97 ASN A N 1
ATOM 754 C CA . ASN A 1 97 ? 1.196 -0.167 -26.049 1.00 96.19 97 ASN A CA 1
ATOM 755 C C . ASN A 1 97 ? 2.443 -1.037 -25.812 1.00 96.19 97 ASN A C 1
ATOM 757 O O . ASN A 1 97 ? 2.408 -1.952 -24.991 1.00 96.19 97 ASN A O 1
ATOM 761 N N . VAL A 1 98 ? 3.548 -0.747 -26.508 1.00 95.56 98 VAL A N 1
ATOM 762 C CA . VAL A 1 98 ? 4.819 -1.472 -26.346 1.00 95.56 98 VAL A CA 1
ATOM 763 C C . VAL A 1 98 ? 5.457 -1.116 -25.004 1.00 95.56 98 VAL A C 1
ATOM 765 O O . VAL A 1 98 ? 5.955 -1.999 -24.312 1.00 95.56 98 VAL A O 1
ATOM 768 N N . VAL A 1 99 ? 5.353 0.148 -24.575 1.00 94.50 99 VAL A N 1
ATOM 769 C CA . VAL A 1 99 ? 5.777 0.578 -23.231 1.00 94.50 99 VAL A CA 1
ATOM 770 C C . VAL A 1 99 ? 5.015 -0.194 -22.157 1.00 94.50 99 VAL A C 1
ATOM 772 O O . VAL A 1 99 ? 5.624 -0.767 -21.258 1.00 94.50 99 VAL A O 1
ATOM 775 N N . THR A 1 100 ? 3.685 -0.263 -22.258 1.00 93.62 100 THR A N 1
ATOM 776 C CA . THR A 1 100 ? 2.867 -1.034 -21.313 1.00 93.62 100 THR A CA 1
ATOM 777 C C . THR A 1 100 ? 3.253 -2.513 -21.309 1.00 93.62 100 THR A C 1
ATOM 779 O O . THR A 1 100 ? 3.363 -3.103 -20.237 1.00 93.62 100 THR A O 1
ATOM 782 N N . ALA A 1 101 ? 3.511 -3.114 -22.475 1.00 92.69 101 ALA A N 1
ATOM 783 C CA . ALA A 1 101 ? 3.955 -4.503 -22.563 1.00 92.69 101 ALA A CA 1
ATOM 784 C C . ALA A 1 101 ? 5.306 -4.733 -21.860 1.00 92.69 101 ALA A C 1
ATOM 786 O O . ALA A 1 101 ? 5.431 -5.703 -21.113 1.00 92.69 101 ALA A O 1
ATOM 787 N N . ALA A 1 102 ? 6.273 -3.828 -22.043 1.00 93.00 102 ALA A N 1
ATOM 788 C CA . ALA A 1 102 ? 7.580 -3.878 -21.387 1.00 93.00 102 ALA A CA 1
ATOM 789 C C . ALA A 1 102 ? 7.489 -3.683 -19.862 1.00 93.00 102 ALA A C 1
ATOM 791 O O . ALA A 1 102 ? 8.169 -4.354 -19.093 1.00 93.00 102 ALA A O 1
ATOM 792 N N . LEU A 1 103 ? 6.621 -2.793 -19.381 1.00 92.38 103 LEU A N 1
ATOM 793 C CA . LEU A 1 103 ? 6.428 -2.619 -17.937 1.00 92.38 103 LEU A CA 1
ATOM 794 C C . LEU A 1 103 ? 5.697 -3.818 -17.314 1.00 92.38 103 LEU A C 1
ATOM 796 O O . LEU A 1 103 ? 6.052 -4.273 -16.226 1.00 92.38 103 LEU A O 1
ATOM 800 N N . ASN A 1 104 ? 4.716 -4.380 -18.020 1.00 91.31 104 ASN A N 1
ATOM 801 C CA . ASN A 1 104 ? 3.985 -5.556 -17.556 1.00 91.31 104 ASN A CA 1
ATOM 802 C C . ASN A 1 104 ? 4.868 -6.808 -17.491 1.00 91.31 104 ASN A C 1
ATOM 804 O O . ASN A 1 104 ? 4.676 -7.634 -16.598 1.00 91.31 104 ASN A O 1
ATOM 808 N N . SER A 1 105 ? 5.840 -6.966 -18.396 1.00 89.75 105 SER A N 1
ATOM 809 C CA . SER A 1 105 ? 6.774 -8.096 -18.334 1.00 89.75 105 SER A CA 1
ATOM 810 C C . SER A 1 105 ? 7.691 -8.028 -17.112 1.00 89.75 105 SER A C 1
ATOM 812 O O . SER A 1 105 ? 7.979 -9.078 -16.538 1.00 89.75 105 SER A O 1
ATOM 814 N N . LEU A 1 106 ? 8.070 -6.831 -16.648 1.00 87.75 106 LEU A N 1
ATOM 815 C CA . LEU A 1 106 ? 8.779 -6.660 -15.370 1.00 87.75 106 LEU A CA 1
ATOM 816 C C . LEU A 1 106 ? 7.890 -7.023 -14.181 1.00 87.75 106 LEU A C 1
ATOM 818 O O . LEU A 1 106 ? 8.317 -7.729 -13.273 1.00 87.75 106 LEU A O 1
ATOM 822 N N . ALA A 1 107 ? 6.628 -6.592 -14.203 1.00 86.69 107 ALA A N 1
ATOM 823 C CA . ALA A 1 107 ? 5.678 -6.856 -13.126 1.00 86.69 107 ALA A CA 1
ATOM 824 C C . ALA A 1 107 ? 5.241 -8.331 -13.026 1.00 86.69 107 ALA A C 1
ATOM 826 O O . ALA A 1 107 ? 4.625 -8.721 -12.032 1.00 86.69 107 ALA A O 1
ATOM 827 N N . TYR A 1 108 ? 5.559 -9.169 -14.021 1.00 85.00 108 TYR A N 1
ATOM 828 C CA . TYR A 1 108 ? 5.102 -10.558 -14.082 1.00 85.00 108 TYR A CA 1
ATOM 829 C C . TYR A 1 108 ? 5.477 -11.373 -12.838 1.00 85.00 108 TYR A C 1
ATOM 831 O O . TYR A 1 108 ? 4.666 -12.169 -12.367 1.00 85.00 108 TYR A O 1
ATOM 839 N N . ARG A 1 109 ? 6.674 -11.167 -12.270 1.00 75.81 109 ARG A N 1
ATOM 840 C CA . ARG A 1 109 ? 7.101 -11.890 -11.060 1.00 75.81 109 ARG A CA 1
ATOM 841 C C . ARG A 1 109 ? 6.218 -11.548 -9.858 1.00 75.81 109 ARG A C 1
ATOM 843 O O . ARG A 1 109 ? 5.739 -12.463 -9.197 1.00 75.81 109 ARG A O 1
ATOM 850 N N . VAL A 1 110 ? 5.939 -10.262 -9.633 1.00 83.69 110 VAL A N 1
ATOM 851 C CA . VAL A 1 110 ? 5.012 -9.804 -8.579 1.00 83.69 110 VAL A CA 1
ATOM 852 C C . VAL A 1 110 ? 3.630 -10.395 -8.799 1.00 83.69 110 VAL A C 1
ATOM 854 O O . VAL A 1 110 ? 3.033 -10.945 -7.879 1.00 83.69 110 VAL A O 1
ATOM 857 N N . PHE A 1 111 ? 3.132 -10.333 -10.035 1.00 84.44 111 PHE A N 1
ATOM 858 C CA . PHE A 1 111 ? 1.829 -10.889 -10.374 1.00 84.44 111 PHE A CA 1
ATOM 859 C C . PHE A 1 111 ? 1.761 -12.392 -10.080 1.00 84.44 111 PHE A C 1
ATOM 861 O O . PHE A 1 111 ? 0.792 -12.860 -9.488 1.00 84.44 111 PHE A O 1
ATOM 868 N N . ALA A 1 112 ? 2.794 -13.151 -10.446 1.00 84.69 112 ALA A N 1
ATOM 869 C CA . ALA A 1 112 ? 2.854 -14.585 -10.197 1.00 84.69 112 ALA A CA 1
ATOM 870 C C . ALA A 1 112 ? 2.845 -14.921 -8.695 1.00 84.69 112 ALA A C 1
ATOM 872 O O . ALA A 1 112 ? 2.110 -15.824 -8.293 1.00 84.69 112 ALA A O 1
ATOM 873 N N . GLU A 1 113 ? 3.606 -14.191 -7.873 1.00 83.38 113 GLU A N 1
ATOM 874 C CA . GLU A 1 113 ? 3.629 -14.391 -6.417 1.00 83.38 113 GLU A CA 1
ATOM 875 C C . GLU A 1 113 ? 2.292 -14.018 -5.765 1.00 83.38 113 GLU A C 1
ATOM 877 O O . GLU A 1 113 ? 1.736 -14.812 -5.007 1.00 83.38 113 GLU A O 1
ATOM 882 N N . LEU A 1 114 ? 1.694 -12.881 -6.140 1.00 86.50 114 LEU A N 1
ATOM 883 C CA . LEU A 1 114 ? 0.367 -12.488 -5.650 1.00 86.50 114 LEU A CA 1
ATOM 884 C C . LEU A 1 114 ? -0.710 -13.511 -6.028 1.00 86.50 114 LEU A C 1
ATOM 886 O O . LEU A 1 114 ? -1.558 -13.860 -5.208 1.00 86.50 114 LEU A O 1
ATOM 890 N N . MET A 1 115 ? -0.671 -14.029 -7.258 1.00 87.81 115 MET A N 1
ATOM 891 C CA . MET A 1 115 ? -1.612 -15.054 -7.710 1.00 87.81 115 MET A CA 1
ATOM 892 C C . MET A 1 115 ? -1.401 -16.398 -7.011 1.00 87.81 115 MET A C 1
ATOM 894 O O . MET A 1 115 ? -2.372 -17.136 -6.832 1.00 87.81 115 MET A O 1
ATOM 898 N N . ARG A 1 116 ? -0.164 -16.736 -6.625 1.00 85.19 116 ARG A N 1
ATOM 899 C CA . ARG A 1 116 ? 0.126 -17.914 -5.798 1.00 85.19 116 ARG A CA 1
ATOM 900 C C . ARG A 1 116 ? -0.460 -17.727 -4.401 1.00 85.19 116 ARG A C 1
ATOM 902 O O . ARG A 1 116 ? -1.293 -18.530 -3.996 1.00 85.19 116 ARG A O 1
ATOM 909 N N . ALA A 1 117 ? -0.134 -16.616 -3.743 1.00 83.94 117 ALA A N 1
ATOM 910 C CA . ALA A 1 117 ? -0.646 -16.278 -2.419 1.00 83.94 117 ALA A CA 1
ATOM 911 C C . ALA A 1 117 ? -2.184 -16.292 -2.369 1.00 83.94 117 ALA A C 1
ATOM 913 O O . ALA A 1 117 ? -2.774 -16.885 -1.472 1.00 83.94 117 ALA A O 1
ATOM 914 N N . ALA A 1 118 ? -2.848 -15.721 -3.378 1.00 85.38 118 ALA A N 1
ATOM 915 C CA . ALA A 1 118 ? -4.307 -15.698 -3.462 1.00 85.38 118 ALA A CA 1
ATOM 916 C C . ALA A 1 118 ? -4.952 -17.091 -3.603 1.00 85.38 118 ALA A C 1
ATOM 918 O O . ALA A 1 118 ? -6.108 -17.262 -3.226 1.00 85.38 118 ALA A O 1
ATOM 919 N N . ARG A 1 119 ? -4.243 -18.083 -4.159 1.00 84.31 119 ARG A N 1
ATOM 920 C CA . ARG A 1 119 ? -4.745 -19.464 -4.296 1.00 84.31 119 ARG A CA 1
ATOM 921 C C . ARG A 1 119 ? -4.588 -20.282 -3.020 1.00 84.31 119 ARG A C 1
ATOM 923 O O . ARG A 1 119 ? -5.391 -21.189 -2.803 1.00 84.31 119 ARG A O 1
ATOM 930 N N . ASP A 1 120 ? -3.567 -19.973 -2.229 1.00 75.94 120 ASP A N 1
ATOM 931 C CA . ASP A 1 120 ? -3.241 -20.688 -0.995 1.00 75.94 120 ASP A CA 1
ATOM 932 C C . ASP A 1 120 ? -4.110 -20.230 0.191 1.00 75.94 120 ASP A C 1
ATOM 934 O O . ASP A 1 120 ? -4.244 -20.956 1.174 1.00 75.94 120 ASP A O 1
ATOM 938 N N . ILE A 1 121 ? -4.775 -19.074 0.075 1.00 64.00 121 ILE A N 1
ATOM 939 C CA . ILE A 1 121 ? -5.842 -18.640 0.986 1.00 64.00 121 ILE A CA 1
ATOM 940 C C . ILE A 1 121 ? -7.113 -19.453 0.662 1.00 64.00 121 ILE A C 1
ATOM 942 O O . ILE A 1 121 ? -7.940 -19.045 -0.156 1.00 64.00 121 ILE A O 1
ATOM 946 N N . LYS A 1 122 ? -7.252 -20.631 1.278 1.00 46.12 122 LYS A N 1
ATOM 947 C CA . LYS A 1 122 ? -8.477 -21.447 1.296 1.00 46.12 122 LYS A CA 1
ATOM 948 C C . LYS A 1 122 ? -8.942 -21.719 2.716 1.00 46.12 122 LYS A C 1
ATOM 950 O O . LYS A 1 122 ? -8.078 -22.030 3.562 1.00 46.12 122 LYS A O 1
#

Sequence (122 aa):
MLIEVKLLSVQGQAAIVTFRDGEGIFQGRIISINKVADIRTGETKLVSDKTLSTGTEYGIDWETLLGEDYVLTPADIGQELRRHGLWTYEDLNSNPNVVTAALNSLAYRVFAELMRAARDIK